Protein AF-A0A351EVX4-F1 (afdb_monomer)

Solvent-accessible surface area (backbone atoms only — not comparable to full-atom values): 5705 Å² total; per-residue (Å²): 102,71,69,56,49,51,52,48,52,52,50,53,28,56,76,67,72,62,72,69,95,67,95,64,86,49,81,83,39,38,85,74,69,52,65,67,86,65,31,60,62,52,53,50,51,52,50,51,53,50,52,55,49,27,60,75,67,75,46,47,69,66,52,27,44,57,61,26,41,73,67,68,35,68,68,22,43,52,52,38,51,49,56,53,49,50,50,52,51,52,52,52,51,55,67,68,74,106

pLDDT: mean 85.51, std 6.75, range [67.0, 94.88]

Mean predicted aligned error: 6.58 Å

Foldseek 3Di:
DVVCCVVVVVVVCVVVVNDDDDPDPDPVCCVQQPDDPVNVVSVVVVVVVQVVVQVVLVHHLCCLPPVVVVVVPVSSVVVNCVVVVVVVVVVVVSVVVD

Structure (mmCIF, N/CA/C/O backbone):
data_AF-A0A351EVX4-F1
#
_entry.id   AF-A0A351EVX4-F1
#
loop_
_atom_site.group_PDB
_atom_site.id
_atom_site.type_symbol
_atom_site.label_atom_id
_atom_site.label_alt_id
_atom_site.label_comp_id
_atom_site.label_asym_id
_atom_site.label_entity_id
_atom_site.label_seq_id
_atom_site.pdbx_PDB_ins_code
_atom_site.Cartn_x
_atom_site.Cartn_y
_atom_site.Cartn_z
_atom_site.occupancy
_atom_site.B_iso_or_equiv
_atom_site.auth_seq_id
_atom_site.auth_comp_id
_atom_site.auth_asym_id
_atom_site.auth_atom_id
_atom_site.pdbx_PDB_model_num
ATOM 1 N N . LEU A 1 1 ? 5.900 16.263 7.364 1.00 78.25 1 LEU A N 1
ATOM 2 C CA . LEU A 1 1 ? 5.678 14.810 7.181 1.00 78.25 1 LEU A CA 1
ATOM 3 C C . LEU A 1 1 ? 6.017 14.343 5.771 1.00 78.25 1 LEU A C 1
ATOM 5 O O . LEU A 1 1 ? 7.018 13.665 5.645 1.00 78.25 1 LEU A O 1
ATOM 9 N N . LEU A 1 2 ? 5.293 14.723 4.710 1.00 84.69 2 LEU A N 1
ATOM 10 C CA . LEU A 1 2 ? 5.652 14.273 3.348 1.00 84.69 2 LEU A CA 1
ATOM 11 C C . LEU A 1 2 ? 7.051 14.737 2.912 1.00 84.69 2 LEU A C 1
ATOM 13 O O . LEU A 1 2 ? 7.872 13.921 2.513 1.00 84.69 2 LEU A O 1
ATOM 17 N N . VAL A 1 3 ? 7.355 16.026 3.089 1.00 88.56 3 VAL A N 1
ATOM 18 C CA . VAL A 1 3 ? 8.680 16.589 2.766 1.00 88.56 3 VAL A CA 1
ATOM 19 C C . VAL A 1 3 ? 9.791 15.907 3.570 1.00 88.56 3 VAL A C 1
ATOM 21 O O . VAL A 1 3 ? 10.830 15.556 3.026 1.00 88.56 3 VAL A O 1
ATOM 24 N N . THR A 1 4 ? 9.556 15.651 4.857 1.00 87.12 4 THR A N 1
ATOM 25 C CA . THR A 1 4 ? 10.534 14.988 5.732 1.00 87.12 4 THR A CA 1
ATOM 26 C C . THR A 1 4 ? 10.699 13.502 5.406 1.00 87.12 4 THR A C 1
ATOM 28 O O . THR A 1 4 ? 11.803 12.989 5.524 1.00 87.12 4 THR A O 1
ATOM 31 N N . ILE A 1 5 ? 9.639 12.814 4.959 1.00 89.88 5 ILE A N 1
ATOM 32 C CA . ILE A 1 5 ? 9.712 11.429 4.467 1.00 89.88 5 ILE A CA 1
ATOM 33 C C . ILE A 1 5 ? 10.545 11.375 3.186 1.00 89.88 5 ILE A C 1
ATOM 35 O O . ILE A 1 5 ? 11.427 10.531 3.085 1.00 89.88 5 ILE A O 1
ATOM 39 N N . LEU A 1 6 ? 10.311 12.289 2.238 1.00 90.12 6 LEU A N 1
ATOM 40 C CA . LEU A 1 6 ? 11.070 12.348 0.986 1.00 90.12 6 LEU A CA 1
ATOM 41 C C . LEU A 1 6 ? 12.552 12.637 1.236 1.00 90.12 6 LEU A C 1
ATOM 43 O O . LEU A 1 6 ? 13.409 11.894 0.765 1.00 90.12 6 LEU A O 1
ATOM 47 N N . LEU A 1 7 ? 12.855 13.672 2.023 1.00 91.38 7 LEU A N 1
ATOM 48 C CA . LEU A 1 7 ? 14.234 14.024 2.365 1.00 91.38 7 LEU A CA 1
ATOM 49 C C . LEU A 1 7 ? 14.923 12.916 3.171 1.00 91.38 7 LEU A C 1
ATOM 51 O O . LEU A 1 7 ? 16.077 12.595 2.901 1.00 91.38 7 LEU A O 1
ATOM 55 N N . GLY A 1 8 ? 14.217 12.300 4.122 1.00 89.50 8 GLY A N 1
ATOM 56 C CA . GLY A 1 8 ? 14.740 11.201 4.932 1.00 89.50 8 GLY A CA 1
ATOM 57 C C . GLY A 1 8 ? 15.012 9.940 4.113 1.00 89.50 8 GLY A C 1
ATOM 58 O O . GLY A 1 8 ? 16.089 9.364 4.228 1.00 89.50 8 GLY A O 1
ATOM 59 N N . ALA A 1 9 ? 14.080 9.535 3.245 1.00 88.38 9 ALA A N 1
ATOM 60 C CA . ALA A 1 9 ? 14.252 8.380 2.364 1.00 88.38 9 ALA A CA 1
ATOM 61 C C . ALA A 1 9 ? 15.391 8.600 1.361 1.00 88.38 9 ALA A C 1
ATOM 63 O O . ALA A 1 9 ? 16.214 7.709 1.163 1.00 88.38 9 ALA A O 1
ATOM 64 N N . PHE A 1 10 ? 15.479 9.797 0.774 1.00 90.44 10 PHE A N 1
ATOM 65 C CA . PHE A 1 10 ? 16.555 10.152 -0.147 1.00 90.44 10 PHE A CA 1
ATOM 66 C C . PHE A 1 10 ? 17.921 10.184 0.553 1.00 90.44 10 PHE A C 1
ATOM 68 O O . PHE A 1 10 ? 18.866 9.548 0.091 1.00 90.44 10 PHE A O 1
ATOM 75 N N . GLY A 1 11 ? 18.015 10.841 1.713 1.00 90.44 11 GLY A N 1
ATOM 76 C CA . GLY A 1 11 ? 19.235 10.865 2.523 1.00 90.44 11 GLY A CA 1
ATOM 77 C C . GLY A 1 11 ? 19.672 9.464 2.961 1.00 90.44 11 GLY A C 1
ATOM 78 O O . GLY A 1 11 ? 20.834 9.099 2.797 1.00 90.44 11 GLY A O 1
ATOM 79 N N . ALA A 1 12 ? 18.738 8.633 3.432 1.00 88.69 12 ALA A N 1
ATOM 80 C CA . ALA A 1 12 ? 19.017 7.245 3.796 1.00 88.69 12 ALA A CA 1
ATOM 81 C C . ALA A 1 12 ? 19.463 6.398 2.592 1.00 88.69 12 ALA A C 1
ATOM 83 O O . ALA A 1 12 ? 20.344 5.546 2.735 1.00 88.69 12 ALA A O 1
ATOM 84 N N . ALA A 1 13 ? 18.894 6.628 1.405 1.00 88.44 13 ALA A N 1
ATOM 85 C CA . ALA A 1 13 ? 19.296 5.937 0.182 1.00 88.44 13 ALA A CA 1
ATOM 86 C C . ALA A 1 13 ? 20.733 6.290 -0.238 1.00 88.44 13 ALA A C 1
ATOM 88 O O . ALA A 1 13 ? 21.476 5.398 -0.654 1.00 88.44 13 ALA A O 1
ATOM 89 N N . LEU A 1 14 ? 21.137 7.557 -0.080 1.00 90.12 14 LEU A N 1
ATOM 90 C CA . LEU A 1 14 ? 22.501 8.017 -0.357 1.00 90.12 14 LEU A CA 1
ATOM 91 C C . LEU A 1 14 ? 23.518 7.441 0.634 1.00 90.12 14 LEU A C 1
ATOM 93 O O . LEU A 1 14 ? 24.541 6.913 0.208 1.00 90.12 14 LEU A O 1
ATOM 97 N N . ILE A 1 15 ? 23.222 7.481 1.938 1.00 91.69 15 ILE A N 1
ATOM 98 C CA . ILE A 1 15 ? 24.132 6.980 2.986 1.00 91.69 15 ILE A CA 1
ATOM 99 C C . ILE A 1 15 ? 24.397 5.478 2.821 1.00 91.69 15 ILE A C 1
ATOM 101 O O . ILE A 1 15 ? 25.521 5.023 3.000 1.00 91.69 15 ILE A O 1
ATOM 105 N N . ASN A 1 16 ? 23.378 4.703 2.437 1.00 88.00 16 ASN A N 1
ATOM 106 C CA . ASN A 1 16 ? 23.526 3.265 2.207 1.00 88.00 16 ASN A CA 1
ATOM 107 C C . ASN A 1 16 ? 24.132 2.913 0.835 1.00 88.00 16 ASN A C 1
ATOM 109 O O . ASN A 1 16 ? 24.239 1.729 0.518 1.00 88.00 16 ASN A O 1
ATOM 113 N N . GLY A 1 17 ? 24.451 3.898 -0.017 1.00 82.50 17 GLY A N 1
ATOM 114 C CA . GLY A 1 17 ? 24.933 3.662 -1.385 1.00 82.50 17 GLY 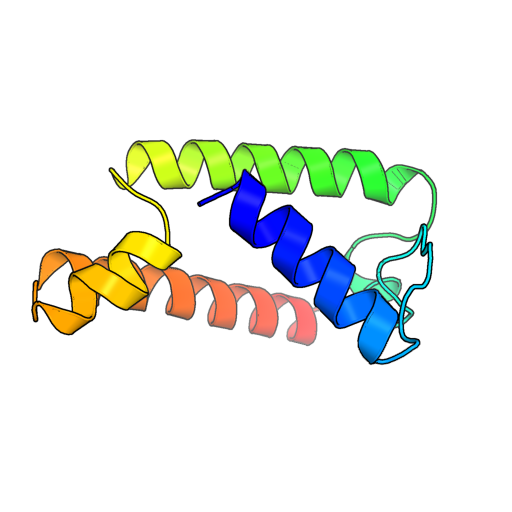A CA 1
ATOM 115 C C . GLY A 1 17 ? 23.940 2.890 -2.268 1.00 82.50 17 GLY A C 1
ATOM 116 O O . GLY A 1 17 ? 24.322 2.309 -3.280 1.00 82.50 17 GLY A O 1
ATOM 117 N N . ARG A 1 18 ? 22.658 2.846 -1.880 1.00 78.75 18 ARG A N 1
ATOM 118 C CA . ARG A 1 18 ? 21.595 2.044 -2.516 1.00 78.75 18 ARG A CA 1
ATOM 119 C C . ARG A 1 18 ? 20.718 2.863 -3.454 1.00 78.75 18 ARG A C 1
ATOM 121 O O . ARG A 1 18 ? 19.667 2.387 -3.880 1.00 78.75 18 ARG A O 1
ATOM 128 N N . PHE A 1 19 ? 21.134 4.082 -3.780 1.00 82.75 19 PHE A N 1
ATOM 129 C CA . PHE A 1 19 ? 20.428 4.899 -4.750 1.00 82.75 19 PHE A CA 1
ATOM 130 C C . PHE A 1 19 ? 20.533 4.258 -6.139 1.00 82.75 19 PHE A C 1
ATOM 132 O O . PHE A 1 19 ? 21.590 4.258 -6.766 1.00 82.75 19 PHE A O 1
ATOM 139 N N . LYS A 1 20 ? 19.425 3.677 -6.598 1.00 79.38 20 LYS A N 1
ATOM 140 C CA . LYS A 1 20 ? 19.272 3.114 -7.937 1.00 79.38 20 LYS A CA 1
ATOM 1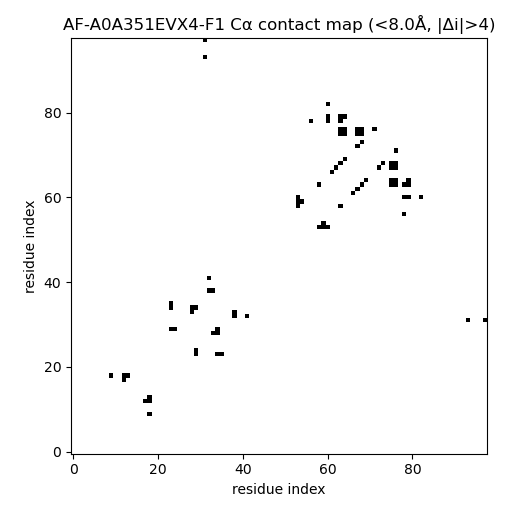41 C C . LYS A 1 20 ? 18.028 3.716 -8.563 1.00 79.38 20 LYS A C 1
ATOM 143 O O . LYS A 1 20 ? 16.956 3.689 -7.962 1.00 79.38 20 LYS A O 1
ATOM 148 N N . ILE A 1 21 ? 18.182 4.253 -9.767 1.00 79.06 21 ILE A N 1
ATOM 149 C CA . ILE A 1 21 ? 17.054 4.673 -10.591 1.00 79.06 21 ILE A CA 1
ATOM 150 C C . ILE A 1 21 ? 16.592 3.417 -11.325 1.00 79.06 21 ILE A C 1
ATOM 152 O O . ILE A 1 21 ? 17.205 3.014 -12.310 1.00 79.06 21 ILE A O 1
ATOM 156 N N . ALA A 1 22 ? 15.577 2.756 -10.777 1.00 75.31 22 ALA A N 1
ATOM 157 C CA . ALA A 1 22 ? 14.958 1.582 -11.376 1.00 75.31 22 ALA A CA 1
ATOM 158 C C . ALA A 1 22 ? 13.646 1.999 -12.050 1.00 75.31 22 ALA A C 1
ATOM 160 O O . ALA A 1 22 ? 12.827 2.692 -11.446 1.00 75.31 22 ALA A O 1
ATOM 161 N N . GLY A 1 23 ? 13.483 1.610 -13.316 1.00 71.38 23 GLY A N 1
ATOM 162 C CA . GLY A 1 23 ? 12.219 1.733 -14.054 1.00 71.38 23 GLY A CA 1
ATOM 163 C C . GLY A 1 23 ? 11.344 0.483 -13.940 1.00 71.38 23 GLY A C 1
ATOM 164 O O . GLY A 1 23 ? 10.234 0.464 -14.464 1.00 71.38 23 GLY A O 1
ATOM 165 N N . ASP A 1 24 ? 11.856 -0.544 -13.267 1.00 74.69 24 ASP A N 1
ATOM 166 C CA . ASP A 1 24 ? 11.216 -1.818 -12.983 1.00 74.69 24 ASP A CA 1
ATOM 167 C C . ASP A 1 24 ? 10.979 -1.974 -11.469 1.00 74.69 24 ASP A C 1
ATOM 169 O O . ASP A 1 24 ? 11.662 -1.366 -10.642 1.00 74.69 24 ASP A O 1
ATOM 173 N N . MET A 1 25 ? 9.998 -2.794 -11.090 1.00 73.56 25 MET A N 1
ATOM 174 C CA . MET A 1 25 ? 9.733 -3.137 -9.684 1.00 73.56 25 MET A CA 1
ATOM 175 C C . MET A 1 25 ? 10.618 -4.292 -9.169 1.00 73.56 25 MET A C 1
ATOM 177 O O . MET A 1 25 ? 10.420 -4.776 -8.053 1.00 73.56 25 MET A O 1
ATOM 181 N N . GLY A 1 26 ? 11.616 -4.721 -9.944 1.00 76.31 26 GLY A N 1
ATOM 182 C CA . GLY A 1 26 ? 12.418 -5.912 -9.695 1.00 76.31 26 GLY A CA 1
ATOM 183 C C . GLY A 1 26 ? 11.809 -7.193 -10.286 1.00 76.31 26 GLY A C 1
ATOM 184 O O . GLY A 1 26 ? 10.615 -7.248 -10.589 1.00 76.31 26 GLY A O 1
ATOM 185 N N . PRO A 1 27 ? 12.611 -8.269 -10.394 1.00 71.50 27 PRO A N 1
ATOM 186 C CA . PRO A 1 27 ? 12.227 -9.505 -11.084 1.00 71.50 27 PRO A CA 1
ATOM 187 C C . PRO A 1 27 ? 11.100 -10.281 -10.389 1.00 71.50 27 PRO A C 1
ATOM 189 O O . PRO A 1 27 ? 10.479 -11.135 -11.002 1.00 71.50 27 PRO A O 1
ATOM 192 N N . ALA A 1 28 ? 10.819 -9.993 -9.116 1.00 72.19 28 ALA A N 1
ATOM 193 C CA . ALA A 1 28 ? 9.725 -10.630 -8.383 1.00 72.19 28 ALA A CA 1
ATOM 194 C C . ALA A 1 28 ? 8.338 -10.093 -8.781 1.00 72.19 28 ALA A C 1
ATOM 196 O O . ALA A 1 28 ? 7.348 -10.790 -8.606 1.00 72.19 28 ALA A O 1
ATOM 197 N N . PHE A 1 29 ? 8.254 -8.861 -9.294 1.00 74.75 29 PHE A N 1
ATOM 198 C CA . PHE A 1 29 ? 6.987 -8.232 -9.697 1.00 74.75 29 PHE A CA 1
ATOM 199 C C . PHE A 1 29 ? 6.720 -8.317 -11.199 1.00 74.75 29 PHE A C 1
ATOM 201 O O . PHE A 1 29 ? 5.586 -8.093 -11.622 1.00 74.75 29 PHE A O 1
ATOM 208 N N . ALA A 1 30 ? 7.752 -8.668 -11.962 1.00 71.56 30 ALA A N 1
ATOM 209 C CA . ALA A 1 30 ? 7.719 -8.906 -13.395 1.00 71.56 30 ALA A CA 1
ATOM 210 C C . ALA A 1 30 ? 6.603 -9.882 -13.803 1.00 71.56 30 ALA A C 1
ATOM 212 O O . ALA A 1 30 ? 5.737 -9.570 -14.621 1.00 71.56 30 ALA A O 1
ATOM 213 N N . ASP A 1 31 ? 6.552 -11.012 -13.100 1.00 72.38 31 ASP A N 1
ATOM 214 C CA . ASP A 1 31 ? 5.594 -12.091 -13.342 1.00 72.38 31 ASP A CA 1
ATOM 215 C C . ASP A 1 31 ? 4.175 -11.768 -12.823 1.00 72.38 31 ASP A C 1
ATOM 217 O O . ASP A 1 31 ? 3.175 -12.263 -13.331 1.00 72.38 31 ASP A O 1
ATOM 221 N N . ILE A 1 32 ? 4.075 -10.878 -11.829 1.00 75.06 32 ILE A N 1
ATOM 222 C CA . ILE A 1 32 ? 2.843 -10.637 -11.064 1.00 75.06 32 ILE A CA 1
ATOM 223 C C . ILE A 1 32 ? 2.010 -9.471 -11.629 1.00 75.06 32 ILE A C 1
ATOM 225 O O . ILE A 1 32 ? 0.780 -9.509 -11.590 1.00 75.06 32 ILE A O 1
ATOM 229 N N . VAL A 1 33 ? 2.654 -8.390 -12.086 1.00 73.62 33 VAL A N 1
ATOM 230 C CA . VAL A 1 33 ? 1.995 -7.084 -12.324 1.00 73.62 33 VAL A CA 1
ATOM 231 C C . VAL A 1 33 ? 2.044 -6.631 -13.791 1.00 73.62 33 VAL A C 1
ATOM 233 O O . VAL A 1 33 ? 1.363 -5.670 -14.143 1.00 73.62 33 VAL A O 1
ATOM 236 N N . VAL A 1 34 ? 2.731 -7.380 -14.659 1.00 72.88 34 VAL A N 1
ATOM 237 C CA . VAL A 1 34 ? 3.102 -7.058 -16.050 1.00 72.88 34 VAL A CA 1
ATOM 238 C C . VAL A 1 34 ? 4.410 -6.270 -16.159 1.00 72.88 34 VAL A C 1
ATOM 240 O O . VAL A 1 34 ? 4.591 -5.221 -15.538 1.00 72.88 34 VAL A O 1
ATOM 243 N N . ASP A 1 35 ? 5.304 -6.764 -17.012 1.00 71.00 35 ASP A N 1
ATOM 244 C CA . ASP A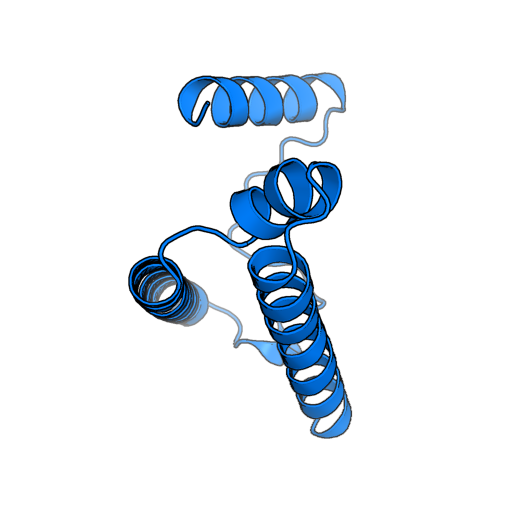 1 35 ? 6.552 -6.096 -17.369 1.00 71.00 35 ASP A CA 1
ATOM 245 C C . ASP A 1 35 ? 6.384 -5.058 -18.483 1.00 71.00 35 ASP A C 1
ATOM 247 O O . ASP A 1 35 ? 5.541 -5.168 -19.377 1.00 71.00 35 ASP A O 1
ATOM 251 N N . GLY A 1 36 ? 7.264 -4.054 -18.471 1.00 75.25 36 GLY A N 1
ATOM 252 C CA . GLY A 1 36 ? 7.405 -3.078 -19.551 1.00 75.25 36 GLY A CA 1
ATOM 253 C C . GLY A 1 36 ? 6.588 -1.790 -19.361 1.00 75.25 36 GLY A C 1
ATOM 254 O O . GLY A 1 36 ? 6.248 -1.411 -18.240 1.00 75.25 36 GLY A O 1
ATOM 255 N N . PRO A 1 37 ? 6.284 -1.049 -20.444 1.00 76.00 37 PRO A N 1
ATOM 256 C CA . PRO A 1 37 ? 5.693 0.293 -20.354 1.00 76.00 37 PRO A CA 1
ATOM 257 C C . PRO A 1 37 ? 4.271 0.313 -19.768 1.00 76.00 37 PRO A C 1
ATOM 259 O O . PRO A 1 37 ? 3.806 1.365 -19.331 1.00 76.00 37 PRO A O 1
ATOM 262 N N . LEU A 1 38 ? 3.590 -0.838 -19.716 1.00 80.00 38 LEU A N 1
ATOM 263 C CA . LEU A 1 38 ? 2.256 -0.986 -19.123 1.00 80.00 38 LEU A CA 1
ATOM 264 C C . LEU A 1 38 ? 2.268 -1.035 -17.584 1.00 80.00 38 LEU A C 1
ATOM 266 O O . LEU A 1 38 ? 1.220 -0.860 -16.965 1.00 80.00 38 LEU A O 1
ATOM 270 N N . LEU A 1 39 ? 3.439 -1.181 -16.957 1.00 84.56 39 LEU A N 1
ATOM 271 C CA . LEU A 1 39 ? 3.582 -1.158 -15.501 1.00 84.56 39 LEU A CA 1
ATOM 272 C C . LEU A 1 39 ? 3.138 0.193 -14.910 1.00 84.56 39 LEU A C 1
ATOM 274 O O . LEU A 1 39 ? 2.378 0.249 -13.945 1.00 84.56 39 LEU A O 1
ATOM 278 N N . TRP A 1 40 ? 3.545 1.300 -15.532 1.00 84.38 40 TRP A N 1
ATOM 279 C CA . TRP A 1 40 ? 3.269 2.665 -15.070 1.00 84.38 40 TRP A CA 1
ATOM 280 C C . TRP A 1 40 ? 1.776 3.000 -14.923 1.00 84.38 40 TRP A C 1
ATOM 282 O O . TRP A 1 40 ? 1.384 3.470 -13.850 1.00 84.38 40 TRP A O 1
ATOM 292 N N . PRO A 1 41 ? 0.915 2.767 -15.936 1.00 86.56 41 PRO A N 1
ATOM 293 C CA . PRO A 1 41 ? -0.514 3.004 -15.780 1.00 86.56 41 PRO A CA 1
ATOM 294 C C . PRO A 1 41 ? -1.139 2.091 -14.719 1.00 86.56 41 PRO A C 1
ATOM 296 O O . PRO A 1 41 ? -2.005 2.553 -13.981 1.00 86.56 41 PRO A O 1
ATOM 299 N N . ASN A 1 42 ? -0.680 0.847 -14.563 1.00 85.94 42 AS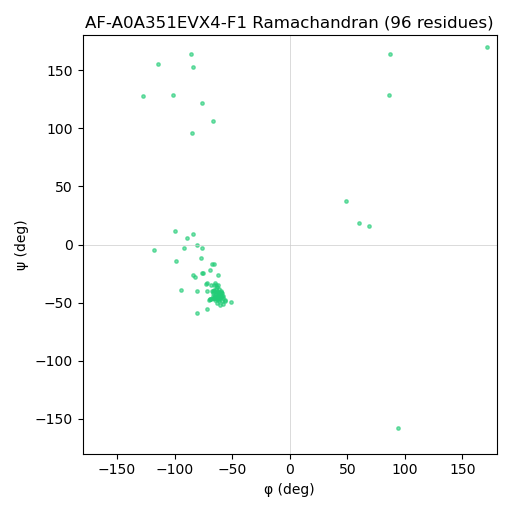N A N 1
ATOM 300 C CA . ASN A 1 42 ? -1.208 -0.038 -13.526 1.00 85.94 42 ASN A CA 1
ATOM 301 C C . ASN A 1 42 ? -0.861 0.449 -12.104 1.00 85.94 42 ASN A C 1
ATOM 303 O O . ASN A 1 42 ? -1.728 0.490 -11.231 1.00 85.94 42 ASN A O 1
ATOM 307 N N . LEU A 1 43 ? 0.374 0.919 -11.886 1.00 87.50 43 LEU A N 1
ATOM 308 C CA . LEU A 1 43 ? 0.777 1.576 -10.634 1.00 87.50 43 LEU A CA 1
ATOM 309 C C . LEU A 1 43 ? -0.069 2.817 -10.348 1.00 87.50 43 LEU A C 1
ATOM 311 O O . LEU A 1 43 ? -0.474 3.047 -9.208 1.00 87.50 43 LEU A O 1
ATOM 315 N N . PHE A 1 44 ? -0.341 3.617 -11.380 1.00 90.69 44 PHE A N 1
ATOM 316 C CA . PHE A 1 44 ? -1.167 4.808 -11.248 1.00 90.69 44 PHE A CA 1
ATOM 317 C C . PHE A 1 44 ? -2.601 4.452 -10.834 1.00 90.69 44 PHE A C 1
ATOM 319 O O . PHE A 1 44 ? -3.122 5.024 -9.876 1.00 90.69 44 PHE A O 1
ATOM 326 N N . VAL A 1 45 ? -3.216 3.464 -11.493 1.00 92.62 45 VAL A N 1
ATOM 327 C CA . VAL A 1 45 ? -4.557 2.962 -11.152 1.00 92.62 45 VAL A CA 1
ATOM 328 C C . VAL A 1 45 ? -4.589 2.419 -9.723 1.00 92.62 45 VAL A C 1
ATOM 330 O O . VAL A 1 45 ? -5.478 2.782 -8.952 1.00 92.62 45 VAL A O 1
ATOM 333 N N . GLY A 1 46 ? -3.591 1.622 -9.329 1.00 90.75 46 GLY A N 1
ATOM 334 C CA . GLY A 1 46 ? -3.453 1.127 -7.958 1.00 90.75 46 GLY A CA 1
ATOM 335 C C . GLY A 1 46 ? -3.350 2.262 -6.934 1.00 90.75 46 GLY A C 1
ATOM 336 O O . GLY A 1 46 ? -4.052 2.255 -5.924 1.00 90.75 46 GLY A O 1
ATOM 337 N N . GLY A 1 47 ? -2.546 3.290 -7.221 1.00 91.81 47 GLY A N 1
ATOM 338 C CA . GLY A 1 47 ? -2.415 4.477 -6.375 1.00 91.81 47 GLY A CA 1
ATOM 339 C C . GLY A 1 47 ? -3.725 5.254 -6.220 1.00 91.81 47 GLY A C 1
ATOM 340 O O . GLY A 1 47 ? -4.076 5.657 -5.110 1.00 91.81 47 GLY A O 1
ATOM 341 N N . VAL A 1 48 ? -4.485 5.419 -7.306 1.00 94.88 48 VAL A N 1
ATOM 342 C CA . VAL A 1 48 ? -5.803 6.072 -7.281 1.00 94.88 48 VAL A CA 1
ATOM 343 C C . VAL A 1 48 ? -6.804 5.260 -6.458 1.00 94.88 48 VAL A C 1
ATOM 345 O O . VAL A 1 48 ? -7.484 5.830 -5.603 1.00 94.88 48 VAL A O 1
ATOM 348 N N . LEU A 1 49 ? -6.864 3.940 -6.654 1.00 9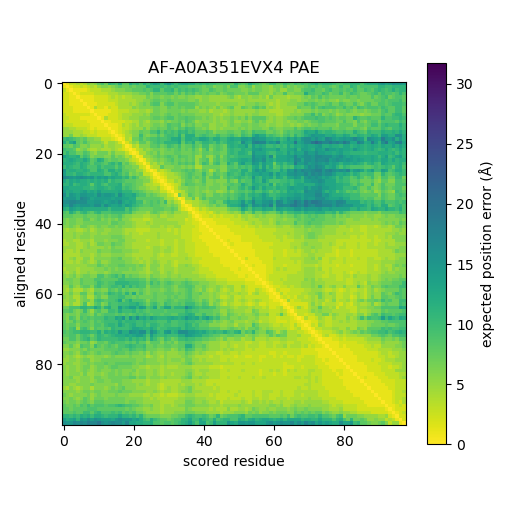3.25 49 LEU A N 1
ATOM 349 C CA . LEU A 1 49 ? -7.737 3.045 -5.885 1.00 93.25 49 LEU A CA 1
ATOM 350 C C . LEU A 1 49 ? -7.443 3.123 -4.382 1.00 93.25 49 LEU A C 1
ATOM 352 O O . LEU A 1 49 ? -8.364 3.286 -3.579 1.00 93.25 49 LEU A O 1
ATOM 356 N N . VAL A 1 50 ? -6.163 3.088 -3.996 1.00 91.94 50 VAL A N 1
ATOM 357 C CA . VAL A 1 50 ? -5.746 3.260 -2.596 1.00 91.94 50 VAL A CA 1
ATOM 358 C C . VAL A 1 50 ? -6.136 4.647 -2.082 1.00 91.94 50 VAL A C 1
ATOM 360 O O . VAL A 1 50 ? -6.690 4.763 -0.989 1.00 91.94 50 VAL A O 1
ATOM 363 N N . GLY A 1 51 ? -5.911 5.701 -2.869 1.00 92.00 51 GLY A N 1
ATOM 364 C CA . GLY A 1 51 ? -6.293 7.070 -2.520 1.00 92.00 51 GLY A CA 1
ATOM 365 C C . GLY A 1 51 ? -7.786 7.201 -2.207 1.00 92.00 51 GLY A C 1
ATOM 366 O O . GLY A 1 51 ? -8.154 7.710 -1.145 1.00 92.00 51 GLY A O 1
ATOM 367 N N . ILE A 1 52 ? -8.649 6.668 -3.075 1.00 94.25 52 ILE A N 1
ATOM 368 C CA . ILE A 1 52 ? -10.104 6.645 -2.868 1.00 94.25 52 ILE A CA 1
ATOM 369 C C . ILE A 1 52 ? -10.456 5.835 -1.611 1.00 94.25 52 ILE A C 1
ATOM 371 O O . ILE A 1 52 ? -11.224 6.308 -0.771 1.00 94.25 52 ILE A O 1
ATOM 375 N N . GLY A 1 53 ? -9.840 4.663 -1.423 1.00 90.44 53 GLY A N 1
ATOM 376 C CA . GLY A 1 53 ? -10.022 3.824 -0.236 1.00 90.44 53 GLY A CA 1
ATOM 377 C C . GLY A 1 53 ? -9.709 4.550 1.077 1.00 90.44 53 GLY A C 1
ATOM 378 O O . GLY A 1 53 ? -10.524 4.546 1.999 1.00 90.44 53 GLY A O 1
ATOM 379 N N . THR A 1 54 ? -8.570 5.246 1.152 1.00 90.81 54 THR A N 1
ATOM 380 C CA . THR A 1 54 ? -8.181 6.005 2.359 1.00 90.81 54 THR A CA 1
ATOM 381 C C . THR A 1 54 ? -9.128 7.164 2.670 1.00 90.81 54 THR A C 1
ATOM 383 O O . THR A 1 54 ? -9.383 7.458 3.839 1.00 90.81 54 THR A O 1
ATOM 386 N N . ARG A 1 55 ? -9.706 7.800 1.642 1.00 92.12 55 ARG A N 1
ATOM 387 C CA . ARG A 1 55 ? -10.728 8.841 1.819 1.00 92.12 55 ARG A CA 1
ATOM 388 C C . ARG A 1 55 ? -11.997 8.259 2.446 1.00 92.12 55 ARG A C 1
ATOM 390 O O . ARG A 1 55 ? -12.521 8.851 3.384 1.00 92.12 55 ARG A O 1
ATOM 397 N N . MET A 1 56 ? -12.463 7.106 1.957 1.00 90.31 56 MET A N 1
ATOM 398 C CA . MET A 1 56 ? -13.657 6.430 2.487 1.00 90.31 56 MET A CA 1
ATOM 399 C C . MET A 1 56 ? -13.458 5.936 3.924 1.00 90.31 56 MET A C 1
ATOM 401 O O . MET A 1 56 ? -14.380 6.006 4.727 1.00 90.31 56 MET A O 1
ATOM 405 N N . ALA A 1 57 ? -12.247 5.493 4.268 1.00 86.00 57 ALA A N 1
ATOM 406 C CA . ALA A 1 57 ? -11.906 5.041 5.615 1.00 86.00 57 ALA A CA 1
ATOM 407 C C . ALA A 1 57 ? -11.709 6.181 6.637 1.00 86.00 57 ALA A C 1
ATOM 409 O O . ALA A 1 57 ? -11.433 5.913 7.803 1.00 86.00 57 ALA A O 1
ATOM 410 N N . GLY A 1 58 ? -11.796 7.452 6.223 1.00 88.38 58 GLY A N 1
ATOM 411 C CA . GLY A 1 58 ? -11.564 8.596 7.112 1.00 88.38 58 GLY A CA 1
ATOM 412 C C . GLY A 1 58 ? -10.107 8.751 7.568 1.00 88.38 58 GLY A C 1
ATOM 413 O O . GLY A 1 58 ? -9.834 9.478 8.521 1.00 88.38 58 GLY A O 1
ATOM 414 N N . GLY A 1 59 ? -9.157 8.082 6.905 1.00 85.69 59 GLY A N 1
ATOM 415 C CA . GLY A 1 59 ? -7.735 8.144 7.230 1.00 85.69 59 GLY A CA 1
ATOM 416 C C . GLY A 1 59 ? -6.898 7.120 6.463 1.00 85.69 59 GLY A C 1
ATOM 417 O O . GLY A 1 59 ? -7.410 6.217 5.808 1.00 85.69 59 GLY A O 1
ATOM 418 N N . CYS A 1 60 ? -5.575 7.253 6.544 1.00 89.75 60 CYS A N 1
ATOM 419 C CA . CYS A 1 60 ? -4.650 6.315 5.913 1.00 89.75 60 CYS A CA 1
ATOM 420 C C . CYS A 1 60 ? -4.363 5.096 6.806 1.00 89.75 60 CYS A C 1
ATOM 422 O O . CYS A 1 60 ? -4.591 5.122 8.021 1.00 89.75 60 CYS A O 1
ATOM 424 N N . SER A 1 61 ? -3.807 4.045 6.201 1.00 86.31 61 SER A N 1
ATOM 425 C CA . SER A 1 61 ? -3.370 2.829 6.897 1.00 86.31 61 SER A CA 1
ATOM 426 C C . SER A 1 61 ? -2.309 3.120 7.963 1.00 86.31 61 SER A C 1
ATOM 428 O O . SER A 1 61 ? -2.405 2.612 9.074 1.00 86.31 61 SER A 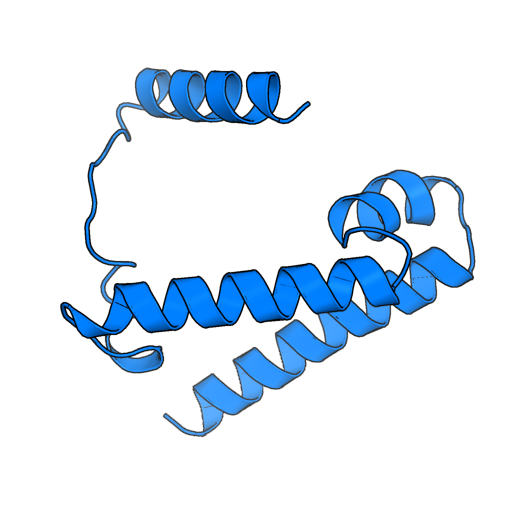O 1
ATOM 430 N N . SER A 1 62 ? -1.345 4.002 7.673 1.00 85.50 62 SER A N 1
ATOM 431 C CA . SER A 1 62 ? -0.317 4.423 8.640 1.00 85.50 62 SER A CA 1
ATOM 432 C C . SER A 1 62 ? -0.914 5.165 9.847 1.00 85.50 62 SER A C 1
ATOM 434 O O . SER A 1 62 ? -0.513 4.925 10.982 1.00 85.50 62 SER A O 1
ATOM 436 N N . GLY A 1 63 ? -1.932 6.007 9.636 1.00 84.81 63 GLY A N 1
ATOM 437 C CA . GLY A 1 63 ? -2.602 6.743 10.714 1.00 84.81 63 GLY A CA 1
ATOM 438 C C . GLY A 1 63 ? -3.426 5.843 11.639 1.00 84.81 63 GLY A C 1
ATOM 439 O O . GLY A 1 63 ? -3.289 5.931 12.860 1.00 84.81 63 GLY A O 1
ATOM 440 N N . HIS A 1 64 ? -4.234 4.940 11.069 1.00 87.81 64 HIS A N 1
ATOM 441 C CA . HIS A 1 64 ? -4.976 3.946 11.854 1.00 87.81 64 HIS A CA 1
ATOM 442 C C . HIS A 1 64 ? -4.027 2.955 12.545 1.00 87.81 64 HIS A C 1
ATOM 444 O O . HIS A 1 64 ? -4.225 2.647 13.716 1.00 87.81 64 HIS A O 1
ATOM 450 N N . GLY A 1 65 ? -2.964 2.527 11.860 1.00 84.00 65 GLY A N 1
ATOM 451 C CA . GLY A 1 65 ? -2.014 1.544 12.371 1.00 84.00 65 GLY A CA 1
ATOM 452 C C . GLY A 1 65 ? -1.109 2.077 13.479 1.00 84.00 65 GLY A C 1
ATOM 453 O O . GLY A 1 65 ? -1.062 1.504 14.558 1.00 84.00 65 GLY A O 1
ATOM 454 N N . MET A 1 66 ? -0.383 3.173 13.249 1.00 85.69 66 MET A N 1
ATOM 455 C CA . MET A 1 66 ? 0.621 3.657 14.205 1.00 85.69 66 MET A CA 1
ATOM 456 C C . MET A 1 66 ? -0.026 4.439 15.354 1.00 85.69 66 MET A C 1
ATOM 458 O O . MET A 1 66 ? 0.100 4.076 16.521 1.00 85.69 66 MET A O 1
ATOM 462 N N . SER A 1 67 ? -0.748 5.513 15.030 1.00 85.25 67 SER A N 1
ATOM 463 C CA . SER A 1 67 ? -1.329 6.408 16.037 1.00 85.25 67 SER A CA 1
ATOM 464 C C . SER A 1 67 ? -2.630 5.855 16.626 1.00 85.25 67 SER A C 1
ATOM 466 O O . SER A 1 67 ? -2.851 5.964 17.831 1.00 85.25 67 SER A O 1
ATOM 468 N N . GLY A 1 68 ? -3.480 5.246 15.793 1.00 82.06 68 GLY A N 1
ATOM 469 C CA . GLY A 1 68 ? -4.778 4.702 16.200 1.00 82.06 68 GLY A CA 1
ATOM 470 C C . GLY A 1 68 ? -4.680 3.461 17.092 1.00 82.06 68 GLY A C 1
ATOM 471 O O . GLY A 1 68 ? -5.305 3.419 18.155 1.00 82.06 68 GLY A O 1
ATOM 472 N N . CYS A 1 69 ? -3.851 2.476 16.725 1.00 85.00 69 CYS A N 1
ATOM 473 C CA . CYS A 1 69 ? -3.632 1.295 17.569 1.00 85.00 69 CYS A CA 1
ATOM 474 C C . CYS A 1 69 ? -2.886 1.634 18.867 1.00 85.00 69 CYS A C 1
ATOM 476 O O . CYS A 1 69 ? -3.216 1.075 19.909 1.00 85.00 69 CYS A O 1
ATOM 478 N N . SER A 1 70 ? -1.946 2.592 18.850 1.00 87.00 70 SER A N 1
ATOM 479 C CA . SER A 1 70 ? -1.251 3.040 20.071 1.00 87.00 70 SER A CA 1
ATOM 480 C C . SER A 1 70 ? -2.198 3.662 21.103 1.00 87.00 70 SER A C 1
ATOM 482 O O . SER A 1 70 ? -1.915 3.610 22.297 1.00 87.00 70 SER A O 1
ATOM 484 N N . ARG A 1 71 ? -3.329 4.223 20.659 1.00 88.50 71 ARG A N 1
ATOM 485 C CA . ARG A 1 71 ? -4.384 4.784 21.516 1.00 88.50 71 ARG A CA 1
ATOM 486 C C . ARG A 1 71 ? -5.456 3.761 21.920 1.00 88.50 71 ARG A C 1
ATOM 488 O O . ARG A 1 71 ? -6.447 4.157 22.526 1.00 88.50 71 ARG A O 1
ATOM 495 N N . LEU A 1 72 ? -5.284 2.480 21.567 1.00 85.44 72 LEU A N 1
ATOM 496 C CA . LEU A 1 72 ? -6.262 1.397 21.752 1.00 85.44 72 LEU A CA 1
ATOM 497 C C . LEU A 1 72 ? -7.678 1.762 21.266 1.00 85.44 72 LEU A C 1
ATOM 499 O O . LEU A 1 72 ? -8.684 1.372 21.859 1.00 85.44 72 LEU A O 1
ATOM 503 N N . GLN A 1 73 ? -7.780 2.506 20.162 1.00 87.81 73 GLN A N 1
ATOM 504 C CA . GLN A 1 73 ? -9.086 2.814 19.590 1.00 87.81 73 GLN A CA 1
ATOM 505 C C . GLN A 1 73 ? -9.626 1.583 18.840 1.00 87.81 73 GLN A C 1
ATOM 507 O O . GLN A 1 73 ? -8.984 1.127 17.888 1.00 87.81 73 GLN A O 1
ATOM 512 N N . PRO A 1 74 ? -10.813 1.057 19.202 1.00 86.25 74 PRO A N 1
ATOM 513 C CA . PRO A 1 74 ? -11.339 -0.182 18.625 1.00 86.25 74 PRO A CA 1
ATOM 514 C C . PRO A 1 74 ? -11.583 -0.058 17.117 1.00 86.25 74 PRO A C 1
ATOM 516 O O . PRO A 1 74 ? -11.312 -0.991 16.367 1.00 86.25 74 PRO A O 1
ATOM 519 N N . VAL A 1 75 ? -11.999 1.124 16.652 1.00 88.50 75 VAL A N 1
ATOM 520 C CA . VAL A 1 75 ? -12.175 1.416 15.221 1.00 88.50 75 VAL A CA 1
ATOM 521 C C . VAL A 1 75 ? -10.852 1.301 14.458 1.00 88.50 75 VAL A C 1
ATOM 523 O O . VAL A 1 75 ? -10.821 0.734 13.369 1.00 88.50 75 VAL A O 1
ATOM 526 N N . SER A 1 76 ? -9.742 1.777 15.030 1.00 88.25 76 SER A N 1
ATOM 527 C CA . SER A 1 76 ? -8.427 1.683 14.389 1.00 88.25 76 SER A CA 1
ATOM 528 C C . SER A 1 76 ? -7.852 0.279 14.385 1.00 88.25 76 SER A C 1
ATOM 530 O O . SER A 1 76 ? -7.220 -0.096 13.399 1.00 88.25 76 SER A O 1
ATOM 532 N N . LEU A 1 77 ? -8.114 -0.508 15.428 1.00 87.56 77 LEU A N 1
ATOM 533 C CA . LEU A 1 77 ? -7.765 -1.926 15.451 1.00 87.56 77 LEU A CA 1
ATOM 534 C C . LEU A 1 77 ? -8.482 -2.674 14.328 1.00 87.56 77 LEU A C 1
ATOM 536 O O . LEU A 1 77 ? -7.818 -3.297 13.508 1.00 87.56 77 LEU A O 1
ATOM 540 N N . VAL A 1 78 ? -9.807 -2.526 14.219 1.00 90.88 78 VAL A N 1
ATOM 541 C CA . VAL A 1 78 ? -10.593 -3.184 13.164 1.00 90.88 78 VAL A CA 1
ATOM 542 C C . VAL A 1 78 ? -10.155 -2.721 11.775 1.00 90.88 78 VAL A C 1
ATOM 544 O O . VAL A 1 78 ? -9.905 -3.558 10.912 1.00 90.88 78 VAL A O 1
ATOM 547 N N . ALA A 1 79 ? -9.990 -1.412 11.555 1.00 89.75 79 ALA A N 1
ATOM 548 C CA . ALA A 1 79 ? -9.526 -0.888 10.270 1.00 89.75 79 ALA A CA 1
ATOM 549 C C . ALA A 1 79 ? -8.156 -1.467 9.881 1.00 89.75 79 ALA A C 1
ATOM 551 O O . ALA A 1 79 ? -7.963 -1.913 8.752 1.00 89.75 79 ALA A O 1
ATOM 552 N N . THR A 1 80 ? -7.218 -1.526 10.830 1.00 90.38 80 THR A N 1
ATOM 553 C CA . THR A 1 80 ? -5.877 -2.079 10.598 1.00 90.38 80 THR A CA 1
ATOM 554 C C . THR A 1 80 ? -5.933 -3.581 10.319 1.00 90.38 80 THR A C 1
ATOM 556 O O . THR A 1 80 ? -5.310 -4.038 9.362 1.00 90.38 80 THR A O 1
ATOM 559 N N . SER A 1 81 ? -6.719 -4.347 11.084 1.00 91.25 81 SER A N 1
ATOM 560 C CA . SER A 1 81 ? -6.927 -5.781 10.854 1.00 91.25 81 SER A CA 1
ATOM 561 C C . SER A 1 81 ? -7.515 -6.064 9.474 1.00 91.25 81 SER A C 1
ATOM 563 O O . SER A 1 81 ? -7.077 -7.003 8.817 1.00 91.25 81 SER A O 1
ATOM 565 N N . VAL A 1 82 ? -8.461 -5.245 9.007 1.00 91.94 82 VAL A N 1
ATOM 566 C CA . VAL A 1 82 ? -9.051 -5.396 7.671 1.00 91.94 82 VAL A CA 1
ATOM 567 C C . VAL A 1 82 ? -8.037 -5.049 6.586 1.00 91.94 82 VAL A C 1
ATOM 569 O O . VAL A 1 82 ? -7.884 -5.840 5.666 1.00 91.94 82 VAL A O 1
ATOM 572 N N . PHE A 1 83 ? -7.301 -3.935 6.685 1.00 90.12 83 PHE A N 1
ATOM 573 C CA . PHE A 1 83 ? -6.295 -3.575 5.674 1.00 90.12 83 PHE A CA 1
ATOM 574 C C . PHE A 1 83 ? -5.184 -4.620 5.540 1.00 90.12 83 PHE A C 1
ATOM 576 O O . PHE A 1 83 ? -4.819 -4.992 4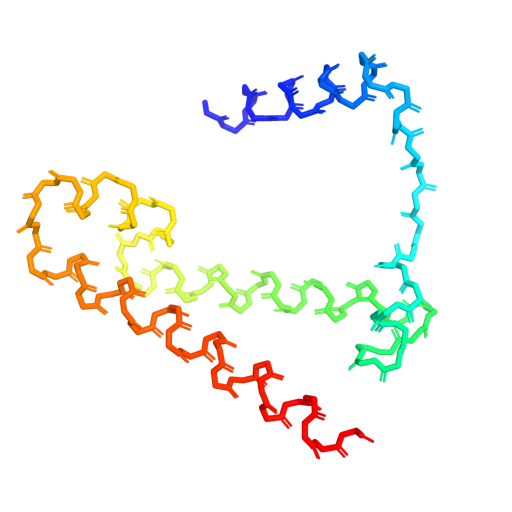.428 1.00 90.12 83 PHE A O 1
ATOM 583 N N . PHE A 1 84 ? -4.644 -5.103 6.661 1.00 91.19 84 PHE A N 1
ATOM 584 C CA . PHE A 1 84 ? -3.620 -6.146 6.630 1.00 91.19 84 PHE A CA 1
ATOM 585 C C . PHE A 1 84 ? -4.200 -7.502 6.228 1.00 91.19 84 PHE A C 1
ATOM 587 O O . PHE A 1 84 ? -3.582 -8.214 5.443 1.00 91.19 84 PHE A O 1
ATOM 594 N N . GLY A 1 85 ? -5.393 -7.848 6.716 1.00 94.69 85 GLY A N 1
ATOM 595 C CA . GLY A 1 85 ? -6.072 -9.093 6.369 1.00 94.69 85 GLY A CA 1
ATOM 596 C C . GLY A 1 85 ? -6.380 -9.189 4.876 1.00 94.69 85 GLY A C 1
ATOM 597 O O . GLY A 1 85 ? -6.085 -10.210 4.260 1.00 94.69 85 GLY A O 1
ATOM 598 N N . THR A 1 86 ? -6.898 -8.118 4.267 1.00 92.31 86 THR A N 1
ATOM 599 C CA . THR A 1 86 ? -7.141 -8.079 2.819 1.00 92.31 86 THR A CA 1
ATOM 600 C C . THR A 1 86 ? -5.839 -8.099 2.031 1.00 92.31 86 THR A C 1
ATOM 602 O O . THR A 1 86 ? -5.764 -8.831 1.052 1.00 92.31 86 THR A O 1
ATOM 605 N N . ALA A 1 87 ? -4.797 -7.384 2.467 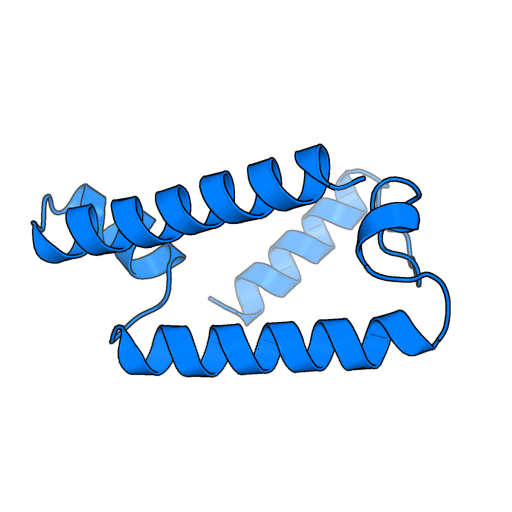1.00 90.81 87 ALA A N 1
ATOM 606 C CA . ALA A 1 87 ? -3.489 -7.436 1.815 1.00 90.81 87 ALA A CA 1
ATOM 607 C C . ALA A 1 87 ? -2.914 -8.861 1.804 1.00 90.81 87 ALA A C 1
ATOM 609 O O . ALA A 1 87 ? -2.539 -9.358 0.747 1.00 90.81 87 ALA A O 1
ATOM 610 N N . VAL A 1 88 ? -2.917 -9.555 2.948 1.00 94.19 88 VAL A N 1
ATOM 611 C CA . VAL A 1 88 ? -2.443 -10.945 3.043 1.00 94.19 88 VAL A CA 1
ATOM 612 C C . VAL A 1 88 ? -3.299 -11.876 2.189 1.00 94.19 88 VAL A C 1
ATOM 614 O O . VAL A 1 88 ? -2.747 -12.696 1.459 1.00 94.19 88 VAL A O 1
ATOM 617 N N . ALA A 1 89 ? -4.626 -11.747 2.239 1.00 94.75 89 ALA A N 1
ATOM 618 C CA . ALA A 1 89 ? -5.530 -12.587 1.458 1.00 94.75 89 ALA A CA 1
ATOM 619 C C . ALA A 1 89 ? -5.325 -12.400 -0.052 1.00 94.75 89 ALA A C 1
ATOM 621 O O . ALA A 1 89 ? -5.192 -13.385 -0.774 1.00 94.75 89 ALA A O 1
ATOM 622 N N . VAL A 1 90 ? -5.239 -11.152 -0.524 1.00 91.31 90 VAL A N 1
ATOM 623 C CA . VAL A 1 90 ? -5.014 -10.836 -1.941 1.00 91.31 90 VAL A CA 1
ATOM 624 C C . VAL A 1 90 ? -3.631 -11.300 -2.386 1.00 91.31 90 VAL A C 1
ATOM 626 O O . VAL A 1 90 ? -3.532 -11.955 -3.416 1.00 91.31 90 VAL A O 1
ATOM 629 N N . SER A 1 91 ? -2.572 -11.034 -1.614 1.00 89.31 91 SER A N 1
ATOM 630 C CA . SER A 1 91 ? -1.222 -11.499 -1.956 1.00 89.31 91 SER A CA 1
ATOM 631 C C . SER A 1 91 ? -1.125 -13.023 -1.989 1.00 89.31 91 SER A C 1
ATOM 633 O O . SER A 1 91 ? -0.510 -13.569 -2.897 1.00 89.31 91 SER A O 1
ATOM 635 N N . SER A 1 92 ? -1.758 -13.714 -1.038 1.00 90.06 92 SER A N 1
ATOM 636 C CA . SER A 1 92 ? -1.768 -15.182 -1.001 1.00 90.06 92 SER A CA 1
ATOM 637 C C . SER A 1 92 ? -2.546 -15.768 -2.175 1.00 90.06 92 SER A C 1
ATOM 639 O O . SER A 1 92 ? -2.107 -16.746 -2.764 1.00 90.06 92 SER A O 1
ATOM 641 N N . LEU A 1 93 ? -3.677 -15.157 -2.541 1.00 91.06 93 LEU A N 1
ATOM 642 C CA . LEU A 1 93 ? -4.460 -15.560 -3.707 1.00 91.06 93 LEU A CA 1
ATOM 643 C C . LEU A 1 93 ? -3.667 -15.372 -5.004 1.00 91.06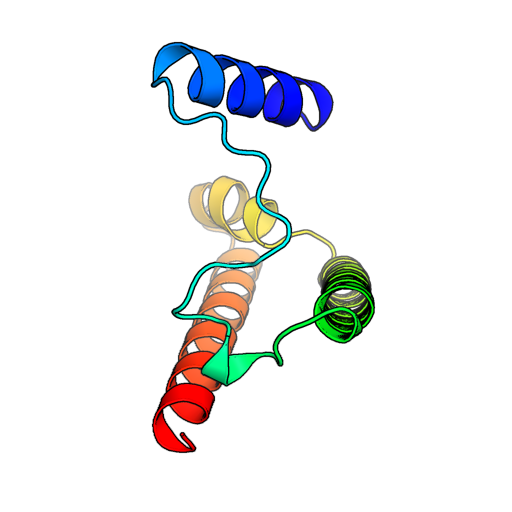 93 LEU A C 1
ATOM 645 O O . LEU A 1 93 ? -3.667 -16.257 -5.850 1.00 91.06 93 LEU A O 1
ATOM 649 N N . LEU A 1 94 ? -2.978 -14.241 -5.147 1.00 86.19 94 LEU A N 1
ATOM 650 C CA . LEU A 1 94 ? -2.195 -13.925 -6.340 1.00 86.19 94 LEU A CA 1
ATOM 651 C C . LEU A 1 94 ? -1.023 -14.900 -6.517 1.00 86.19 94 LEU A C 1
ATOM 653 O O . LEU A 1 94 ? -0.814 -15.406 -7.610 1.00 86.19 94 LEU A O 1
ATOM 657 N N . LEU A 1 95 ? -0.321 -15.216 -5.423 1.00 83.81 95 LEU A N 1
ATOM 658 C CA . LEU A 1 95 ? 0.751 -16.216 -5.404 1.00 83.81 95 LEU A CA 1
ATOM 659 C C . LEU A 1 95 ? 0.254 -17.654 -5.588 1.00 83.81 95 LEU A C 1
ATOM 661 O O . LEU A 1 95 ? 1.049 -18.523 -5.907 1.00 83.81 95 LEU A O 1
ATOM 665 N N . TRP A 1 96 ? -1.021 -17.931 -5.311 1.00 84.25 96 TRP A N 1
ATOM 666 C CA . TRP A 1 96 ? -1.604 -19.258 -5.512 1.00 84.25 96 TRP A CA 1
ATOM 667 C C . TRP A 1 96 ? -2.081 -19.480 -6.953 1.00 84.25 96 TRP A C 1
ATOM 669 O O . TRP A 1 96 ? -2.177 -20.618 -7.401 1.00 84.25 96 TRP A O 1
ATOM 679 N N . VAL A 1 97 ? -2.425 -18.400 -7.657 1.00 78.50 97 VAL A N 1
ATOM 680 C CA . VAL A 1 97 ? -2.911 -18.433 -9.045 1.00 78.50 97 VAL A CA 1
ATOM 681 C C . VAL A 1 97 ? -1.769 -18.528 -10.066 1.00 78.50 97 VAL A C 1
ATOM 683 O O . VAL A 1 97 ? -1.999 -19.047 -11.158 1.00 78.50 97 VAL A O 1
ATOM 686 N N . ILE A 1 98 ? -0.581 -18.023 -9.721 1.00 67.00 98 ILE A N 1
ATOM 687 C CA . ILE A 1 98 ? 0.654 -18.056 -10.526 1.00 67.00 98 ILE A CA 1
ATOM 688 C C . ILE A 1 98 ? 1.441 -19.328 -10.201 1.00 67.00 98 ILE A C 1
ATOM 690 O O . ILE A 1 98 ? 1.861 -20.019 -11.155 1.00 67.00 98 ILE A O 1
#

Secondary structure (DSSP, 8-state):
-HHHHHHHHHHHHHHTT-----SS--HHHHHHH--STTHHHHHHHHHHHHHHHHHHTTS-HHIIIIIIHHTT-HHHHHHHHHHHHHHHHHHHHHHHH-

Radius of gyration: 16.58 Å; Cα contacts (8 Å, |Δi|>4): 43; chains: 1; bounding box: 39×36×42 Å

Sequence (98 aa):
LLVTILLGAFGAALINGRFKIAGDMGPAFADIVVDGPLLWPNLFVGGVLVGIGTRMAGGCSSGHGMSGCSRLQPVSLVATSVFFGTAVAVSSLLLWVI